Protein AF-A0A1W9TLK2-F1 (afdb_monomer_lite)

Sequence (77 aa):
MRKEAGLSQKELARKVGTSQQQISRLESPSYQGHSLSMLRRVAEILGAKIHVEIRPEKRSRQPAVAEKEVTYGNNRK

Foldseek 3Di:
DCVVVVHDLCRLCVQLVHDSVVSVLVPDPPRDPDDPVSVCSSCVVVVHDDDDDDDDDPPPCPPPPVDDPDPPDDDDD

Radius of gyration: 25.58 Å; chains: 1; bounding box: 85×24×30 Å

Secondary structure (DSSP, 8-state):
-TTTTT--HHHHHHHHTS-HHHHHHHT-TT-----HHHHHHHHHHTT------------------SS----------

pLDDT: mean 83.74, std 15.18, range [42.72, 98.0]

Structure (mmCIF, N/CA/C/O backbone):
data_AF-A0A1W9TLK2-F1
#
_entry.id   AF-A0A1W9TLK2-F1
#
loop_
_atom_site.group_PDB
_atom_site.id
_atom_site.type_symbol
_atom_site.label_atom_id
_atom_site.label_alt_id
_atom_site.label_comp_id
_atom_site.label_asym_id
_atom_site.label_entity_id
_atom_site.label_seq_id
_atom_site.pdbx_PDB_ins_code
_atom_site.Cartn_x
_atom_site.Cartn_y
_atom_site.Cartn_z
_atom_site.occupancy
_atom_site.B_iso_or_equiv
_atom_site.auth_seq_id
_atom_site.auth_comp_id
_atom_site.auth_asym_id
_atom_site.auth_atom_id
_atom_site.pdbx_PDB_model_num
ATOM 1 N N . MET A 1 1 ? -4.879 8.111 -4.693 1.00 85.38 1 MET A N 1
ATOM 2 C CA . MET A 1 1 ? -5.474 6.756 -4.624 1.00 85.38 1 MET A CA 1
ATOM 3 C C . MET A 1 1 ? -6.315 6.503 -3.372 1.00 85.38 1 MET A C 1
ATOM 5 O O . MET A 1 1 ? -7.528 6.546 -3.477 1.00 85.38 1 MET A O 1
ATOM 9 N N . ARG A 1 2 ? -5.750 6.283 -2.167 1.00 94.62 2 ARG A N 1
ATOM 10 C CA . ARG A 1 2 ? -6.584 6.019 -0.966 1.00 94.62 2 ARG A CA 1
ATOM 11 C C . ARG A 1 2 ? -7.588 7.145 -0.679 1.00 94.62 2 ARG A C 1
ATOM 13 O O . ARG A 1 2 ? -8.753 6.878 -0.411 1.00 94.62 2 ARG A O 1
ATOM 20 N N . LYS A 1 3 ? -7.117 8.396 -0.731 1.00 93.56 3 LYS A N 1
ATOM 21 C CA . LYS A 1 3 ? -7.956 9.585 -0.517 1.00 93.56 3 LYS A CA 1
ATOM 22 C C . LYS A 1 3 ? -9.053 9.716 -1.581 1.00 93.56 3 LYS A C 1
ATOM 24 O O . LYS A 1 3 ? -10.170 10.059 -1.230 1.00 93.56 3 LYS A O 1
ATOM 29 N N . GLU A 1 4 ? -8.752 9.394 -2.840 1.00 92.75 4 GLU A N 1
ATOM 30 C CA . GLU A 1 4 ? -9.746 9.357 -3.930 1.00 92.75 4 GLU A CA 1
ATOM 31 C C . GLU A 1 4 ? -10.802 8.272 -3.696 1.00 92.75 4 GLU A C 1
ATOM 33 O O . GLU A 1 4 ? -11.973 8.489 -3.973 1.00 92.75 4 GLU A O 1
ATOM 38 N N . ALA A 1 5 ? -10.413 7.137 -3.107 1.00 93.00 5 ALA A N 1
ATOM 39 C CA . ALA A 1 5 ? -11.338 6.093 -2.669 1.00 93.00 5 ALA A CA 1
ATOM 40 C C . ALA A 1 5 ? -12.112 6.451 -1.379 1.00 93.00 5 ALA A C 1
ATOM 42 O O . ALA A 1 5 ? -12.841 5.611 -0.855 1.00 93.00 5 ALA A O 1
ATOM 43 N N . GLY A 1 6 ? -11.929 7.656 -0.821 1.00 95.62 6 GLY A N 1
ATOM 44 C CA . GLY A 1 6 ? -12.620 8.119 0.388 1.00 95.62 6 GLY A CA 1
ATOM 45 C C . GLY A 1 6 ? -12.233 7.387 1.677 1.00 95.62 6 GLY A C 1
ATOM 46 O O . GLY A 1 6 ? -12.920 7.519 2.683 1.00 95.62 6 GLY A O 1
ATOM 47 N N . LEU A 1 7 ? -11.148 6.607 1.675 1.00 96.94 7 LEU A N 1
ATOM 48 C CA . LEU A 1 7 ? -10.740 5.800 2.827 1.00 96.94 7 LEU A CA 1
ATOM 49 C C . LEU A 1 7 ? -9.730 6.552 3.684 1.00 96.94 7 LEU A C 1
ATOM 51 O O . LEU A 1 7 ? -8.818 7.170 3.150 1.00 96.94 7 LEU A O 1
ATOM 55 N N . SER A 1 8 ? -9.794 6.425 5.005 1.00 97.50 8 SER A N 1
ATOM 56 C CA . SER A 1 8 ? -8.690 6.705 5.932 1.00 97.50 8 SER A CA 1
ATOM 57 C C . SER A 1 8 ? -7.644 5.580 5.914 1.00 97.50 8 SER A C 1
ATOM 59 O O . SER A 1 8 ? -7.913 4.461 5.469 1.00 97.50 8 SER A O 1
ATOM 61 N N . GLN A 1 9 ? -6.432 5.833 6.427 1.00 97.12 9 GLN A N 1
ATOM 62 C CA . GLN A 1 9 ? -5.405 4.781 6.537 1.00 97.12 9 GLN A CA 1
ATOM 63 C C . GLN A 1 9 ? -5.886 3.597 7.389 1.00 97.12 9 GLN A C 1
ATOM 65 O O . GLN A 1 9 ? -5.608 2.447 7.062 1.00 97.12 9 GLN A O 1
ATOM 70 N N . LYS A 1 10 ? -6.642 3.871 8.460 1.00 97.81 10 LYS A N 1
ATOM 71 C CA . LYS A 1 10 ? -7.217 2.844 9.338 1.00 97.81 10 LYS A CA 1
ATOM 72 C C . LYS A 1 10 ? -8.275 2.008 8.615 1.00 97.81 10 LYS A C 1
ATOM 74 O O . LYS A 1 10 ? -8.356 0.802 8.826 1.00 97.81 10 LYS A O 1
ATOM 79 N N . GLU A 1 11 ? -9.086 2.619 7.755 1.00 98.00 11 GLU A N 1
ATOM 80 C CA . GLU A 1 11 ? -10.077 1.897 6.947 1.00 98.00 11 GLU A CA 1
ATOM 81 C C . GLU A 1 11 ? -9.432 1.035 5.875 1.00 98.00 11 GLU A C 1
ATOM 83 O O . GLU A 1 11 ? -9.812 -0.126 5.735 1.00 98.00 11 GLU A O 1
ATOM 88 N N . LEU A 1 12 ? -8.422 1.560 5.179 1.00 97.38 12 LEU A N 1
ATOM 89 C CA . LEU A 1 12 ? -7.655 0.769 4.224 1.00 97.38 12 LEU A CA 1
ATOM 90 C C . LEU A 1 12 ? -6.968 -0.410 4.925 1.00 97.38 12 LEU A C 1
ATOM 92 O O . LEU A 1 12 ? -7.068 -1.538 4.455 1.00 97.38 12 LEU A O 1
ATOM 96 N N . ALA A 1 13 ? -6.353 -0.178 6.087 1.00 96.94 13 ALA A N 1
ATOM 97 C CA . ALA A 1 13 ? -5.715 -1.226 6.878 1.00 96.94 13 ALA A CA 1
ATOM 98 C C . ALA A 1 13 ? -6.693 -2.349 7.252 1.00 96.94 13 ALA A C 1
ATOM 100 O O . ALA A 1 13 ? -6.383 -3.524 7.065 1.00 96.94 13 ALA A O 1
ATOM 101 N N . ARG A 1 14 ? -7.905 -1.989 7.701 1.00 97.62 14 ARG A N 1
ATOM 102 C CA . ARG A 1 14 ? -8.972 -2.953 8.010 1.00 97.62 14 ARG A CA 1
ATOM 103 C C . ARG A 1 14 ? -9.398 -3.763 6.790 1.00 97.62 14 ARG A C 1
ATOM 105 O O . ARG A 1 14 ? -9.527 -4.974 6.905 1.00 97.62 14 ARG A O 1
ATOM 112 N N . LYS A 1 15 ? -9.582 -3.118 5.634 1.00 96.81 15 LYS A N 1
ATOM 113 C CA . LYS A 1 15 ? -9.958 -3.810 4.391 1.00 96.81 15 LYS A CA 1
ATOM 114 C C . LYS A 1 15 ? -8.859 -4.763 3.914 1.00 96.81 15 LYS A C 1
ATOM 116 O O . LYS A 1 15 ? -9.165 -5.864 3.483 1.00 96.81 15 LYS A O 1
ATOM 121 N N . VAL A 1 16 ? -7.593 -4.352 4.011 1.00 95.00 16 VAL A N 1
ATOM 122 C CA . VAL A 1 16 ? -6.438 -5.150 3.559 1.00 95.00 16 VAL A CA 1
ATOM 123 C C . VAL A 1 16 ? -6.071 -6.263 4.556 1.00 95.00 16 VAL A C 1
ATOM 125 O O . VAL A 1 16 ? -5.396 -7.222 4.183 1.00 95.00 16 VAL A O 1
ATOM 128 N N . GLY A 1 17 ? -6.502 -6.159 5.818 1.00 95.44 17 GLY A N 1
ATOM 129 C CA . GLY A 1 17 ? -6.131 -7.098 6.881 1.00 95.44 17 GLY A CA 1
ATOM 130 C C . GLY A 1 17 ? -4.718 -6.856 7.421 1.00 95.44 17 GLY A C 1
ATOM 131 O O . GLY A 1 17 ? -3.955 -7.795 7.631 1.00 95.44 17 GLY A O 1
ATOM 132 N N . THR A 1 18 ? -4.339 -5.590 7.604 1.00 94.75 18 THR A N 1
ATOM 133 C CA . THR A 1 18 ? -3.012 -5.164 8.082 1.00 94.75 18 THR A CA 1
ATOM 134 C C . THR A 1 18 ? -3.137 -4.078 9.158 1.00 94.75 18 THR A C 1
ATOM 136 O O . THR A 1 18 ? -4.243 -3.653 9.499 1.00 94.75 18 THR A O 1
ATOM 139 N N . SER A 1 19 ? -2.017 -3.596 9.704 1.00 95.88 19 SER A N 1
ATOM 140 C CA . SER A 1 19 ? -2.025 -2.481 10.653 1.00 95.88 19 SER A CA 1
ATOM 141 C C . SER A 1 19 ? -2.028 -1.119 9.953 1.00 95.88 19 SER A C 1
ATOM 143 O O . SER A 1 19 ? -1.519 -0.952 8.842 1.00 95.88 19 SER A O 1
ATOM 145 N N . GLN A 1 20 ? -2.549 -0.095 10.636 1.00 96.69 20 GLN A N 1
ATOM 146 C CA . GLN A 1 20 ? -2.447 1.284 10.149 1.00 96.69 20 GLN A CA 1
ATOM 147 C C . GLN A 1 20 ? -0.979 1.706 9.979 1.00 96.69 20 GLN A C 1
ATOM 149 O O . GLN A 1 20 ? -0.664 2.419 9.030 1.00 96.69 20 GLN A O 1
ATOM 154 N N . GLN A 1 21 ? -0.066 1.251 10.851 1.00 94.62 21 GLN A N 1
ATOM 155 C CA . GLN A 1 21 ? 1.359 1.570 10.710 1.00 94.62 21 GLN A CA 1
ATOM 156 C C . GLN A 1 21 ? 1.953 0.962 9.432 1.00 94.62 21 GLN A C 1
ATOM 158 O O . GLN A 1 21 ? 2.775 1.608 8.787 1.00 94.62 21 GLN A O 1
ATOM 163 N N . GLN A 1 22 ? 1.529 -0.244 9.033 1.00 92.31 22 GLN A N 1
ATOM 164 C CA . GLN A 1 22 ? 1.956 -0.845 7.767 1.00 92.31 22 GLN A CA 1
ATOM 165 C C . GLN A 1 22 ? 1.441 -0.058 6.556 1.00 92.31 22 GLN A C 1
ATOM 167 O O . GLN A 1 22 ? 2.217 0.175 5.634 1.00 92.31 22 GLN A O 1
ATOM 172 N N . ILE A 1 23 ? 0.193 0.424 6.578 1.00 94.62 23 ILE A N 1
ATOM 173 C CA . ILE A 1 23 ? -0.323 1.329 5.534 1.00 94.62 23 ILE A CA 1
ATOM 174 C C . ILE A 1 23 ? 0.427 2.667 5.524 1.00 94.62 23 ILE A C 1
ATOM 176 O O . ILE A 1 23 ? 0.765 3.166 4.460 1.00 94.62 23 ILE A O 1
ATOM 180 N N . SER A 1 24 ? 0.741 3.234 6.690 1.00 93.88 24 SER A N 1
ATOM 181 C CA . SER A 1 24 ? 1.516 4.478 6.779 1.00 93.88 24 SER A CA 1
ATOM 182 C C . SER A 1 24 ? 2.917 4.323 6.176 1.00 93.88 24 SER A C 1
ATOM 184 O O . SER A 1 24 ? 3.348 5.163 5.393 1.00 93.88 24 SER A O 1
ATOM 186 N N . ARG A 1 25 ? 3.598 3.200 6.455 1.00 92.44 25 ARG A N 1
ATOM 187 C CA . ARG A 1 25 ? 4.878 2.862 5.808 1.00 92.44 25 ARG A CA 1
ATOM 188 C C . ARG A 1 25 ? 4.723 2.694 4.299 1.00 92.44 25 ARG A C 1
ATOM 190 O O . ARG A 1 25 ? 5.589 3.156 3.574 1.00 92.44 25 ARG A O 1
ATOM 197 N N . LEU A 1 26 ? 3.630 2.078 3.846 1.00 90.69 26 LEU A N 1
ATOM 198 C CA . LEU A 1 26 ? 3.307 1.911 2.425 1.00 90.69 26 LEU A CA 1
ATOM 199 C C . LEU A 1 26 ? 3.124 3.232 1.677 1.00 90.69 26 LEU A C 1
ATOM 201 O O . LEU A 1 26 ? 3.482 3.332 0.511 1.00 90.69 26 LEU A O 1
ATOM 205 N N . GLU A 1 27 ? 2.571 4.244 2.342 1.00 90.44 27 GLU A N 1
ATOM 206 C CA . GLU A 1 27 ? 2.406 5.588 1.781 1.00 90.44 27 GLU A CA 1
ATOM 207 C C . GLU A 1 27 ? 3.672 6.456 1.942 1.00 90.44 27 GLU A C 1
ATOM 209 O O . GLU A 1 27 ? 3.699 7.587 1.455 1.00 90.44 27 GLU A O 1
ATOM 214 N N . SER A 1 28 ? 4.717 5.957 2.619 1.00 89.81 28 SER A N 1
ATOM 215 C CA . SER A 1 28 ? 5.946 6.712 2.868 1.00 89.81 28 SER A CA 1
ATOM 216 C C . SER A 1 28 ? 6.861 6.714 1.637 1.00 89.81 28 SER A C 1
ATOM 218 O O . SER A 1 28 ? 7.265 5.643 1.182 1.00 89.81 28 SER A O 1
ATOM 220 N N . PRO A 1 29 ? 7.307 7.886 1.150 1.00 76.94 2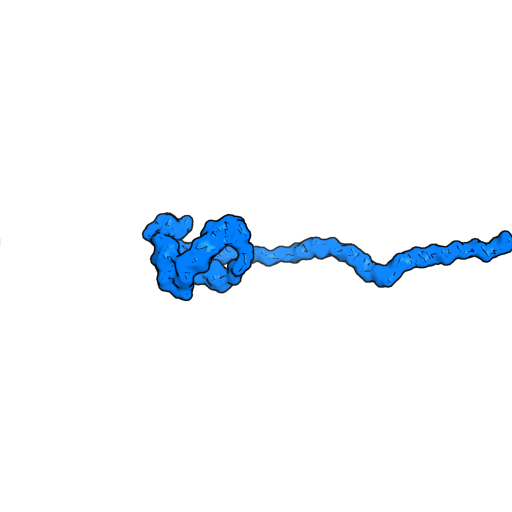9 PRO A N 1
ATOM 221 C CA . PRO A 1 29 ? 8.186 7.982 -0.019 1.00 76.94 29 PRO A CA 1
ATOM 222 C C . PRO A 1 29 ? 9.589 7.391 0.207 1.00 76.94 29 PRO A C 1
ATOM 224 O O . PRO A 1 29 ? 10.311 7.134 -0.750 1.00 76.94 29 PRO A O 1
ATOM 227 N N . SER A 1 30 ? 9.989 7.175 1.463 1.00 81.88 30 SER A N 1
ATOM 228 C CA . SER A 1 30 ? 11.308 6.654 1.840 1.00 81.88 30 SER A CA 1
ATOM 229 C C . SER A 1 30 ? 11.344 5.146 2.115 1.00 81.88 30 SER A C 1
ATOM 231 O O . SER A 1 30 ? 12.418 4.609 2.385 1.00 81.88 30 SER A O 1
ATOM 233 N N . TYR A 1 31 ? 10.208 4.439 2.077 1.00 77.31 31 TYR A N 1
ATOM 234 C CA . TYR A 1 31 ? 10.161 3.021 2.438 1.00 77.31 31 TYR A CA 1
ATOM 235 C C . TYR A 1 31 ? 10.187 2.121 1.198 1.00 77.31 31 TYR A C 1
ATOM 237 O O . TYR A 1 31 ? 9.278 2.139 0.378 1.00 77.31 31 TYR A O 1
ATOM 245 N N . GLN A 1 32 ? 11.228 1.296 1.074 1.00 73.25 32 GLN A N 1
ATOM 246 C CA . GLN A 1 32 ? 11.443 0.445 -0.108 1.00 73.25 32 GLN A CA 1
ATOM 247 C C . GLN A 1 32 ? 11.107 -1.041 0.128 1.00 73.25 32 GLN A C 1
ATOM 249 O O . GLN A 1 32 ? 11.080 -1.834 -0.807 1.00 73.25 32 GLN A O 1
ATOM 254 N N . GLY A 1 33 ? 10.831 -1.445 1.372 1.00 77.81 33 GLY A N 1
ATOM 255 C CA . GLY A 1 33 ? 10.719 -2.852 1.784 1.00 77.81 33 GLY A CA 1
ATOM 256 C C . GLY A 1 33 ? 9.345 -3.500 1.584 1.00 77.81 33 GLY A C 1
ATOM 257 O O . GLY A 1 33 ? 8.895 -4.238 2.459 1.00 77.81 33 GLY A O 1
ATOM 258 N N . HIS A 1 34 ? 8.627 -3.204 0.500 1.00 81.06 34 HIS A N 1
ATOM 259 C CA . HIS A 1 34 ? 7.287 -3.760 0.279 1.00 81.06 34 HIS A CA 1
ATOM 260 C C . HIS A 1 34 ? 7.313 -5.047 -0.537 1.00 81.06 34 HIS A C 1
ATOM 262 O O . HIS A 1 34 ? 7.940 -5.124 -1.590 1.00 81.06 34 HIS A O 1
ATOM 268 N N . SER A 1 35 ? 6.551 -6.052 -0.100 1.00 88.44 35 SER A N 1
ATOM 269 C CA . SER A 1 35 ? 6.306 -7.224 -0.932 1.00 88.44 35 SER A CA 1
ATOM 270 C C . SER A 1 35 ? 5.333 -6.886 -2.066 1.00 88.44 35 SER A C 1
ATOM 272 O O . SER A 1 35 ? 4.333 -6.188 -1.873 1.00 88.44 35 SER A O 1
ATOM 274 N N . LEU A 1 36 ? 5.560 -7.467 -3.248 1.00 90.25 36 LEU A N 1
ATOM 275 C CA . LEU A 1 36 ? 4.613 -7.370 -4.367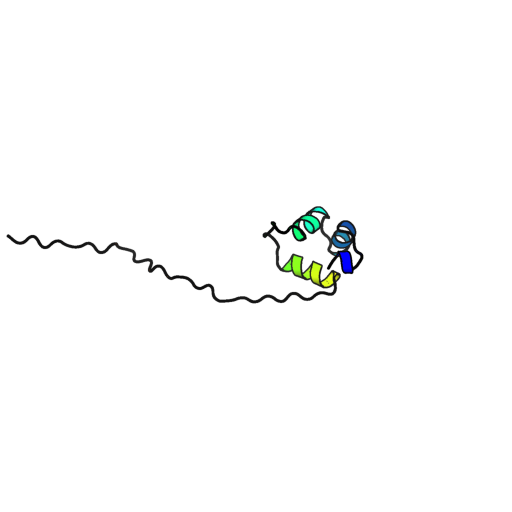 1.00 90.25 36 LEU A CA 1
ATOM 276 C C . LEU A 1 36 ? 3.219 -7.913 -4.003 1.00 90.25 36 LEU A C 1
ATOM 278 O O . LEU A 1 36 ? 2.216 -7.447 -4.536 1.00 90.25 36 LEU A O 1
ATOM 282 N N . SER A 1 37 ? 3.137 -8.886 -3.089 1.00 91.38 37 SER A N 1
ATOM 283 C CA . SER A 1 37 ? 1.861 -9.419 -2.598 1.00 91.38 37 SER A CA 1
ATOM 284 C C . SER A 1 37 ? 1.049 -8.382 -1.824 1.00 91.38 37 SER A C 1
ATOM 286 O O . SER A 1 37 ? -0.162 -8.299 -2.017 1.00 91.38 37 SER A O 1
ATOM 288 N N . MET A 1 38 ? 1.703 -7.568 -0.992 1.00 92.19 38 MET A N 1
ATOM 289 C CA . MET A 1 38 ? 1.046 -6.501 -0.240 1.00 92.19 38 MET A CA 1
ATOM 290 C C . MET A 1 38 ? 0.557 -5.393 -1.173 1.00 92.19 38 MET A C 1
ATOM 292 O O . MET A 1 38 ? -0.586 -4.953 -1.063 1.00 92.19 38 MET A O 1
ATOM 296 N N . LEU A 1 39 ? 1.403 -4.998 -2.130 1.00 92.56 39 LEU A N 1
ATOM 297 C CA . LEU A 1 39 ? 1.041 -4.011 -3.144 1.00 92.56 39 LEU A CA 1
ATOM 298 C C . LEU A 1 39 ? -0.200 -4.465 -3.929 1.00 92.56 39 LEU A C 1
ATOM 300 O O . LEU A 1 39 ? -1.137 -3.684 -4.083 1.00 92.56 39 LEU A O 1
ATOM 304 N N . ARG A 1 40 ? -0.255 -5.736 -4.360 1.00 93.62 40 ARG A N 1
ATOM 305 C CA . ARG A 1 40 ? -1.412 -6.291 -5.088 1.00 93.62 40 ARG A CA 1
ATOM 306 C C . ARG A 1 40 ? -2.715 -6.197 -4.296 1.00 93.62 40 ARG A C 1
ATOM 308 O O . ARG A 1 40 ? -3.687 -5.673 -4.825 1.00 93.62 40 ARG A O 1
ATOM 315 N N . ARG A 1 41 ? -2.723 -6.618 -3.026 1.00 94.06 41 ARG A N 1
ATOM 316 C CA . ARG A 1 41 ? -3.924 -6.553 -2.166 1.00 94.06 41 ARG A CA 1
ATOM 317 C C . ARG A 1 41 ? -4.451 -5.129 -1.999 1.00 94.06 41 ARG A C 1
ATOM 319 O O . ARG A 1 41 ? -5.655 -4.894 -1.991 1.00 94.06 41 ARG A O 1
ATOM 326 N N . VAL A 1 42 ? -3.542 -4.166 -1.854 1.00 94.69 42 VAL A N 1
ATOM 327 C CA . VAL A 1 42 ? -3.906 -2.750 -1.731 1.00 94.69 42 VAL A CA 1
ATOM 328 C C . VAL A 1 42 ? -4.487 -2.232 -3.041 1.00 94.69 42 VAL A C 1
ATOM 330 O O . VAL A 1 42 ? -5.513 -1.557 -3.016 1.00 94.69 42 VAL A O 1
ATOM 333 N N . ALA A 1 43 ? -3.871 -2.574 -4.174 1.00 94.88 43 ALA A N 1
ATOM 334 C CA . ALA A 1 43 ? -4.375 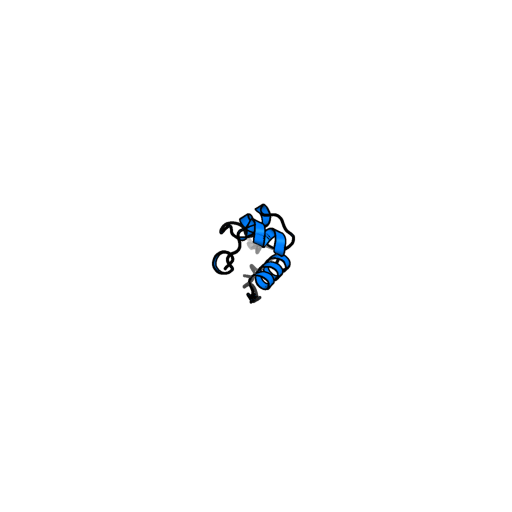-2.199 -5.488 1.00 94.88 43 ALA A CA 1
ATOM 335 C C . ALA A 1 43 ? -5.788 -2.754 -5.731 1.00 94.88 43 ALA A C 1
ATOM 337 O O . ALA A 1 43 ? -6.663 -1.986 -6.113 1.00 94.88 43 ALA A O 1
ATOM 338 N N . GLU A 1 44 ? -6.042 -4.027 -5.413 1.00 94.69 44 GLU A N 1
ATOM 339 C CA . GLU A 1 44 ? -7.369 -4.653 -5.533 1.00 94.69 44 GLU A CA 1
ATOM 340 C C . GLU A 1 44 ? -8.449 -3.890 -4.754 1.00 94.69 44 GLU A C 1
ATOM 342 O O . GLU A 1 44 ? -9.496 -3.562 -5.309 1.00 94.69 44 GLU A O 1
ATOM 347 N N . ILE A 1 45 ? -8.183 -3.533 -3.494 1.00 95.56 45 ILE A N 1
ATOM 348 C CA . ILE A 1 45 ? -9.141 -2.785 -2.660 1.00 95.56 45 ILE A CA 1
ATOM 349 C C . ILE A 1 45 ? -9.385 -1.372 -3.187 1.00 95.56 45 ILE A C 1
ATOM 351 O O . ILE A 1 45 ? -10.479 -0.831 -3.028 1.00 95.56 45 ILE A O 1
ATOM 355 N N . LEU A 1 46 ? -8.369 -0.770 -3.799 1.00 95.50 46 LEU A N 1
ATOM 356 C CA . LEU A 1 46 ? -8.460 0.557 -4.397 1.00 95.50 46 LEU A CA 1
ATOM 357 C C . LEU A 1 46 ? -8.987 0.526 -5.842 1.00 95.50 46 LEU A C 1
ATOM 359 O O . LEU A 1 46 ? -9.049 1.581 -6.467 1.00 95.50 46 LEU A O 1
ATOM 363 N N . GLY A 1 47 ? -9.348 -0.644 -6.385 1.00 93.62 47 GLY A N 1
ATOM 364 C CA . GLY A 1 47 ? -9.798 -0.784 -7.774 1.00 93.62 47 GLY A CA 1
ATOM 365 C C . GLY A 1 47 ? -8.705 -0.495 -8.811 1.00 93.62 47 GLY A C 1
ATOM 366 O O . GLY A 1 47 ? -9.001 -0.135 -9.948 1.00 93.62 47 GLY A O 1
ATOM 367 N N . ALA A 1 48 ? -7.437 -0.627 -8.426 1.00 93.38 48 ALA A N 1
ATOM 368 C CA . ALA A 1 48 ? -6.269 -0.354 -9.250 1.00 93.38 48 ALA A CA 1
ATOM 369 C C . ALA A 1 48 ? -5.592 -1.641 -9.746 1.00 93.38 48 ALA A C 1
ATOM 371 O O . ALA A 1 48 ? -5.780 -2.729 -9.202 1.00 93.38 48 ALA A O 1
ATOM 372 N N . LYS A 1 49 ? -4.751 -1.506 -10.777 1.00 92.56 49 LYS A N 1
ATOM 373 C CA . LYS A 1 49 ? -3.943 -2.600 -11.334 1.00 92.56 49 LYS A CA 1
ATOM 374 C C . LYS A 1 49 ? -2.460 -2.291 -11.178 1.00 92.56 49 LYS A C 1
ATOM 376 O O . LYS A 1 49 ? -2.041 -1.154 -11.373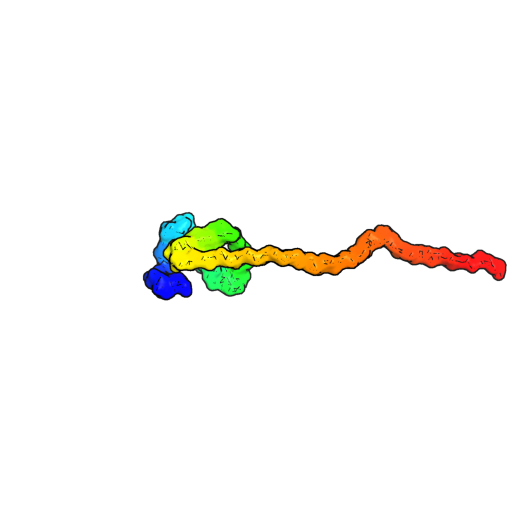 1.00 92.56 49 LYS A O 1
ATOM 381 N N . ILE A 1 50 ? -1.669 -3.313 -10.862 1.00 92.44 50 ILE A N 1
ATOM 382 C CA . ILE A 1 50 ? -0.208 -3.212 -10.835 1.00 92.44 50 ILE A CA 1
ATOM 383 C C . ILE A 1 50 ? 0.348 -3.701 -12.163 1.00 92.44 50 ILE A C 1
ATOM 385 O O . ILE A 1 50 ? 0.018 -4.797 -12.611 1.00 92.44 50 ILE A O 1
ATOM 389 N N . HIS A 1 51 ? 1.242 -2.907 -12.739 1.00 93.62 51 HIS A N 1
ATOM 390 C CA . HIS A 1 51 ? 2.095 -3.314 -13.842 1.00 93.62 51 HIS A CA 1
ATOM 391 C C . HIS A 1 51 ? 3.522 -3.494 -13.315 1.00 93.62 51 HIS A C 1
ATOM 393 O O . HIS A 1 51 ? 4.076 -2.572 -12.718 1.00 93.62 51 HIS A O 1
ATOM 399 N N . VAL A 1 52 ? 4.096 -4.687 -13.492 1.00 91.69 52 VAL A N 1
ATOM 400 C CA . VAL A 1 52 ? 5.488 -4.982 -13.129 1.00 91.69 52 VAL A CA 1
ATOM 401 C C . VAL A 1 52 ? 6.241 -5.311 -14.401 1.00 91.69 52 VAL A C 1
ATOM 403 O O . VAL A 1 52 ? 5.855 -6.220 -15.132 1.00 91.69 52 VAL A O 1
ATOM 406 N N . GLU A 1 53 ? 7.336 -4.600 -14.623 1.00 94.00 53 GLU A N 1
ATOM 407 C CA . GLU A 1 53 ? 8.266 -4.878 -15.701 1.00 94.00 53 GLU A CA 1
ATOM 408 C C . GLU A 1 53 ? 9.597 -5.341 -15.108 1.00 94.00 53 GLU A C 1
ATOM 410 O O . GLU A 1 53 ? 10.166 -4.685 -14.238 1.00 94.00 53 GLU A O 1
ATOM 415 N N . ILE A 1 54 ? 10.088 -6.487 -15.576 1.00 91.12 54 ILE A N 1
ATOM 416 C CA . ILE A 1 54 ? 11.398 -7.019 -15.199 1.00 91.12 54 ILE A CA 1
ATOM 417 C C . ILE A 1 54 ? 12.307 -6.858 -16.412 1.00 91.12 54 ILE A C 1
ATOM 419 O O . ILE A 1 54 ? 12.004 -7.355 -17.497 1.00 91.12 54 ILE A O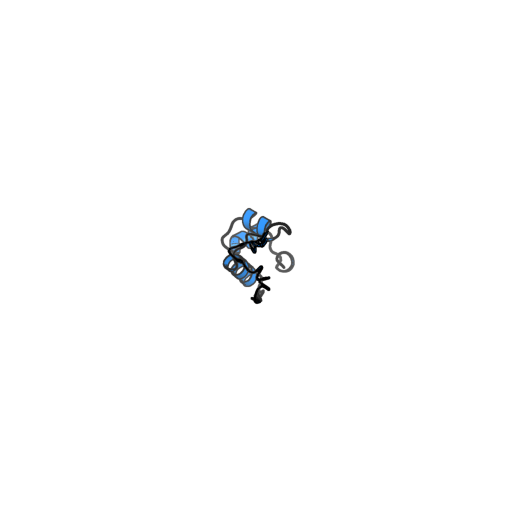 1
ATOM 423 N N . ARG A 1 55 ? 13.423 -6.152 -16.232 1.00 92.50 55 ARG A N 1
ATOM 424 C CA . ARG A 1 55 ? 14.424 -5.922 -17.276 1.00 92.50 55 ARG A CA 1
ATOM 425 C C . ARG A 1 55 ? 15.730 -6.627 -16.910 1.00 92.50 55 ARG A C 1
ATOM 427 O O . ARG A 1 55 ? 16.040 -6.736 -15.723 1.00 92.50 55 ARG A O 1
ATOM 434 N N . PRO A 1 56 ? 16.510 -7.091 -17.901 1.00 88.38 56 PRO A N 1
ATOM 435 C CA . PRO A 1 56 ? 17.853 -7.578 -17.639 1.00 88.38 56 PRO A CA 1
ATOM 436 C C . PRO A 1 56 ? 18.683 -6.448 -17.031 1.00 88.38 56 PRO A C 1
ATOM 438 O O . PRO A 1 56 ? 18.776 -5.354 -17.592 1.00 88.38 56 PRO A O 1
ATOM 441 N N . GLU A 1 57 ? 19.292 -6.714 -15.882 1.00 84.88 57 GLU A N 1
ATOM 442 C CA . GLU A 1 57 ? 20.266 -5.799 -15.313 1.00 84.88 57 GLU A CA 1
ATOM 443 C C . GLU A 1 57 ? 21.496 -5.795 -16.225 1.00 84.88 57 GLU A C 1
ATOM 445 O O . GLU A 1 57 ? 22.025 -6.856 -16.579 1.00 84.88 57 GLU A O 1
ATOM 450 N N . LYS A 1 58 ? 21.956 -4.605 -16.637 1.00 77.50 58 LYS A N 1
ATOM 451 C CA . LYS A 1 58 ? 23.260 -4.464 -17.291 1.00 77.50 58 LYS A CA 1
ATOM 452 C C . LYS A 1 58 ? 24.319 -4.804 -16.254 1.00 77.50 58 LYS A C 1
ATOM 454 O O . LYS A 1 58 ? 24.876 -3.926 -15.607 1.00 77.50 58 LYS A O 1
ATOM 459 N N . ARG A 1 59 ? 24.600 -6.094 -16.097 1.00 70.44 59 ARG A N 1
ATOM 460 C CA . ARG A 1 59 ? 25.767 -6.547 -15.363 1.00 70.44 59 ARG A CA 1
ATOM 461 C C . ARG A 1 59 ? 26.953 -6.052 -16.177 1.00 70.44 59 ARG A C 1
ATOM 463 O O . ARG A 1 59 ? 27.280 -6.636 -17.211 1.00 70.44 59 ARG A O 1
ATOM 470 N N . SER A 1 60 ? 27.575 -4.956 -15.750 1.00 66.56 60 SER A N 1
ATOM 471 C CA . SER A 1 60 ? 28.967 -4.729 -16.096 1.00 66.56 60 SER A CA 1
ATOM 472 C C . SER A 1 60 ? 29.687 -5.960 -15.561 1.00 66.56 60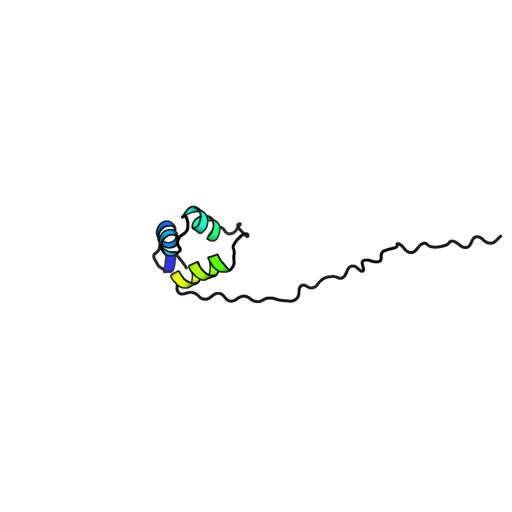 SER A C 1
ATOM 474 O O . SER A 1 60 ? 29.903 -6.120 -14.362 1.00 66.56 60 SER A O 1
ATOM 476 N N . ARG A 1 61 ? 29.956 -6.924 -16.446 1.00 63.00 61 ARG A N 1
ATOM 477 C CA . ARG A 1 61 ? 30.946 -7.953 -16.168 1.00 63.00 61 ARG A CA 1
ATOM 478 C C . ARG A 1 61 ? 32.239 -7.166 -16.031 1.00 63.00 61 ARG A C 1
ATOM 480 O O . ARG A 1 61 ? 32.917 -6.938 -17.023 1.00 63.00 61 ARG A O 1
ATOM 487 N N . GLN A 1 62 ? 32.557 -6.704 -14.823 1.00 64.19 62 GLN A N 1
ATOM 488 C CA . GLN A 1 62 ? 33.959 -6.633 -14.468 1.00 64.19 62 GLN A CA 1
ATOM 489 C C . GLN A 1 62 ? 34.442 -8.067 -14.675 1.00 64.19 62 GLN A C 1
ATOM 491 O O . GLN A 1 62 ? 33.862 -8.979 -14.069 1.00 64.19 62 GLN A O 1
ATOM 496 N N . PRO A 1 63 ? 35.350 -8.320 -15.630 1.00 56.59 63 PRO A N 1
ATOM 497 C CA . PRO A 1 63 ? 35.902 -9.646 -15.755 1.00 56.59 63 PRO A CA 1
ATOM 498 C C . PRO A 1 63 ? 36.546 -9.933 -14.401 1.00 56.59 63 PRO A C 1
ATOM 500 O O . PRO A 1 63 ? 37.475 -9.246 -13.984 1.00 56.59 63 PRO A O 1
ATOM 503 N N . ALA A 1 64 ? 35.984 -10.895 -13.675 1.00 64.94 64 ALA A N 1
ATOM 504 C CA . ALA A 1 64 ? 36.642 -11.493 -12.531 1.00 64.94 64 ALA A CA 1
ATOM 505 C C . ALA A 1 64 ? 37.808 -12.312 -13.098 1.00 64.94 64 ALA A C 1
ATOM 507 O O . ALA A 1 64 ? 37.719 -13.529 -13.233 1.00 64.94 64 ALA A O 1
ATOM 508 N N . VAL A 1 65 ? 38.851 -11.623 -13.563 1.00 61.06 65 VAL A N 1
ATOM 509 C CA . VAL A 1 65 ? 40.124 -12.254 -13.886 1.00 61.06 65 VAL A CA 1
ATOM 510 C C . VAL A 1 65 ? 40.758 -12.560 -12.537 1.00 61.06 65 VAL A C 1
ATOM 512 O O . VAL A 1 65 ? 40.949 -11.658 -11.722 1.00 61.06 65 VAL A O 1
ATOM 515 N N . ALA A 1 66 ? 41.002 -13.841 -12.272 1.00 62.25 66 ALA A N 1
ATOM 516 C CA . ALA A 1 66 ? 41.526 -14.321 -10.999 1.00 62.25 66 ALA A CA 1
ATOM 517 C C . ALA A 1 66 ? 43.000 -13.957 -10.765 1.00 62.25 66 ALA A C 1
ATOM 519 O O . ALA A 1 66 ? 43.525 -14.254 -9.699 1.00 62.25 66 ALA A O 1
ATOM 520 N N . GLU A 1 67 ? 43.678 -13.300 -11.704 1.00 64.12 67 GLU A N 1
ATOM 521 C CA . GLU A 1 67 ? 45.096 -12.985 -11.565 1.00 64.12 67 GLU A CA 1
ATOM 522 C C . GLU A 1 67 ? 45.390 -11.602 -12.153 1.00 64.12 67 GLU A C 1
ATOM 524 O O . GLU A 1 67 ? 44.904 -11.248 -13.228 1.00 64.12 67 GLU A O 1
ATOM 529 N N . LYS A 1 68 ? 46.186 -10.800 -11.434 1.00 61.56 68 LYS A N 1
ATOM 530 C CA . LYS A 1 68 ? 46.901 -9.674 -12.046 1.00 61.56 68 LYS A CA 1
ATOM 531 C C . LYS A 1 68 ? 47.934 -10.276 -12.996 1.00 61.56 68 LYS A C 1
ATOM 533 O O . LYS A 1 68 ? 48.655 -11.175 -12.573 1.00 61.56 68 LYS A O 1
ATOM 538 N N . GLU A 1 69 ? 48.031 -9.773 -14.228 1.00 61.97 69 GLU A N 1
ATOM 539 C CA . GLU A 1 69 ? 49.144 -10.093 -15.132 1.00 61.97 69 GLU A CA 1
ATOM 540 C C . GLU A 1 69 ? 50.472 -9.911 -14.386 1.00 61.97 69 GLU A C 1
ATOM 542 O O . GLU A 1 69 ? 50.875 -8.794 -14.056 1.00 61.97 69 GLU A O 1
ATOM 547 N N . VAL A 1 70 ? 51.146 -11.020 -14.078 1.00 61.31 70 VAL A N 1
ATOM 548 C CA . VAL A 1 70 ? 52.523 -10.992 -13.595 1.00 61.31 70 VAL A CA 1
ATOM 549 C C . VAL A 1 70 ? 53.393 -10.685 -14.806 1.00 61.31 70 VAL A C 1
ATOM 551 O O . VAL A 1 70 ? 53.588 -11.529 -15.680 1.00 61.31 70 VAL A O 1
ATOM 554 N N . THR A 1 71 ? 53.926 -9.470 -14.877 1.00 61.59 71 THR A N 1
ATOM 555 C CA . THR A 1 71 ? 54.986 -9.141 -15.828 1.00 61.59 71 THR A CA 1
ATOM 556 C C . THR A 1 71 ? 56.274 -9.825 -15.373 1.00 61.59 71 THR A C 1
ATOM 558 O O . THR A 1 71 ? 56.993 -9.339 -14.502 1.00 61.59 71 THR A O 1
ATOM 561 N N . TYR A 1 72 ? 56.591 -10.981 -15.960 1.00 55.06 72 TYR A N 1
ATOM 562 C CA . TYR A 1 72 ? 57.923 -11.569 -15.831 1.00 55.06 72 TYR A CA 1
ATOM 563 C C . TYR A 1 72 ? 58.927 -10.687 -16.585 1.00 55.06 72 TYR A C 1
ATOM 565 O O . TYR A 1 72 ? 59.096 -10.789 -17.800 1.00 55.06 72 TYR A O 1
ATOM 573 N N . GLY A 1 73 ? 59.583 -9.789 -15.847 1.00 57.62 73 GLY A N 1
ATOM 574 C CA . GLY A 1 73 ? 60.737 -9.033 -16.317 1.00 57.62 73 GLY A CA 1
ATOM 575 C C . GLY A 1 73 ? 61.887 -9.983 -16.644 1.00 57.62 73 GLY A C 1
ATOM 576 O O . GLY A 1 73 ? 62.479 -10.606 -15.764 1.00 57.62 73 GLY A O 1
ATOM 577 N N . ASN A 1 74 ? 62.182 -10.110 -17.931 1.00 54.56 74 ASN A N 1
ATOM 578 C CA . ASN A 1 74 ? 63.258 -10.927 -18.465 1.00 54.56 74 ASN A CA 1
ATOM 579 C C . ASN A 1 74 ? 64.612 -10.232 -18.226 1.00 54.56 74 ASN A C 1
ATOM 581 O O . ASN A 1 74 ? 65.101 -9.524 -19.101 1.00 54.56 74 ASN A O 1
ATOM 585 N N . ASN A 1 75 ? 65.232 -10.434 -17.060 1.00 51.44 75 ASN A N 1
ATOM 586 C CA . ASN A 1 75 ? 66.636 -10.064 -16.865 1.00 51.44 75 ASN A CA 1
ATOM 587 C C . ASN A 1 75 ? 67.536 -11.183 -17.400 1.00 51.44 75 ASN A C 1
ATOM 589 O O . ASN A 1 75 ? 67.814 -12.170 -16.717 1.00 51.44 75 ASN A O 1
ATOM 593 N N . ARG A 1 76 ? 68.007 -11.018 -18.640 1.00 47.97 76 ARG A N 1
ATOM 594 C CA . ARG A 1 76 ? 69.164 -11.747 -19.164 1.00 47.97 76 ARG A CA 1
ATOM 595 C C . ARG A 1 76 ? 70.332 -10.786 -19.381 1.00 47.97 76 ARG A C 1
ATOM 597 O O . ARG A 1 76 ? 70.277 -9.997 -20.314 1.00 47.97 76 ARG A O 1
ATOM 604 N N . LYS A 1 77 ? 71.369 -11.044 -18.574 1.00 42.72 77 LYS A N 1
ATOM 605 C CA . LYS A 1 77 ? 72.791 -10.671 -18.669 1.00 42.72 77 LYS A CA 1
ATOM 606 C C . LYS A 1 77 ? 73.164 -9.202 -18.521 1.00 42.72 77 LYS A C 1
ATOM 608 O O . LYS A 1 77 ? 72.797 -8.396 -19.392 1.00 42.72 77 LYS A O 1
#